Protein AF-A0A2V9P759-F1 (afdb_monomer_lite)

Sequence (70 aa):
MQHTSARVLEFDALRDLLAGYASSELGRSKVSALAPSRDLAWIVNQQQLTAEIREFRRVGGHFEFSGLAD

pLDDT: mean 86.11, std 13.54, range [47.56, 98.44]

Structure (mmCIF, N/CA/C/O backbone):
data_AF-A0A2V9P759-F1
#
_entry.id   AF-A0A2V9P759-F1
#
loop_
_atom_site.group_PDB
_atom_site.id
_atom_site.type_symbol
_atom_site.label_atom_id
_atom_site.label_alt_id
_atom_site.label_comp_id
_atom_site.label_asym_id
_atom_site.label_entity_id
_atom_site.label_seq_id
_atom_site.pdbx_PDB_ins_code
_atom_site.Cartn_x
_atom_site.Cartn_y
_atom_site.Cartn_z
_atom_site.occupancy
_atom_site.B_iso_or_equiv
_atom_site.auth_seq_id
_atom_site.auth_comp_id
_atom_site.auth_asym_id
_atom_site.auth_atom_id
_atom_site.pdbx_PDB_model_num
ATOM 1 N N . MET A 1 1 ? 6.594 -7.906 -27.664 1.00 48.88 1 MET A N 1
ATOM 2 C CA . MET A 1 1 ? 6.728 -8.053 -26.198 1.00 48.88 1 MET A CA 1
ATOM 3 C C . MET A 1 1 ? 7.576 -6.899 -25.695 1.00 48.88 1 MET A C 1
ATOM 5 O O . MET A 1 1 ? 8.687 -6.744 -26.178 1.00 48.88 1 MET A O 1
ATOM 9 N N . GLN A 1 2 ? 7.053 -6.041 -24.819 1.00 51.59 2 GLN A N 1
ATOM 10 C CA . GLN A 1 2 ? 7.875 -5.012 -24.175 1.00 51.59 2 GLN A CA 1
ATOM 11 C C . GLN A 1 2 ? 8.667 -5.678 -23.047 1.00 51.59 2 GLN A C 1
ATOM 13 O O . GLN A 1 2 ? 8.082 -6.247 -22.130 1.00 51.59 2 GLN A O 1
ATOM 18 N N . HIS A 1 3 ? 9.994 -5.657 -23.137 1.00 47.56 3 HIS A N 1
ATOM 19 C CA . HIS A 1 3 ? 10.870 -6.173 -22.090 1.00 47.56 3 HIS A CA 1
ATOM 20 C C . HIS A 1 3 ? 10.929 -5.160 -20.943 1.00 47.56 3 HIS A C 1
ATOM 22 O O . HIS A 1 3 ? 11.784 -4.280 -20.918 1.00 47.56 3 HIS A O 1
ATOM 28 N N . THR A 1 4 ? 9.982 -5.240 -20.011 1.00 63.38 4 THR A N 1
ATOM 29 C CA . THR A 1 4 ? 10.008 -4.436 -18.785 1.00 63.38 4 THR A CA 1
ATOM 30 C C . THR A 1 4 ? 10.829 -5.161 -17.722 1.00 63.38 4 THR A C 1
ATOM 32 O O . THR A 1 4 ? 10.611 -6.352 -17.497 1.00 63.38 4 THR A O 1
ATOM 35 N N . SER A 1 5 ? 11.707 -4.458 -17.001 1.00 64.19 5 SER A N 1
ATOM 36 C CA . SER A 1 5 ? 12.503 -5.020 -15.893 1.00 64.19 5 SER A CA 1
ATOM 37 C C . SER A 1 5 ? 11.668 -5.586 -14.734 1.00 64.19 5 SER A C 1
ATOM 39 O O . SER A 1 5 ? 12.231 -6.166 -13.817 1.00 64.19 5 SER A O 1
ATOM 41 N N . ALA A 1 6 ? 10.337 -5.466 -14.771 1.00 60.09 6 ALA A N 1
ATOM 42 C CA . ALA A 1 6 ? 9.403 -5.988 -13.772 1.00 60.09 6 ALA A CA 1
ATOM 43 C C . ALA A 1 6 ? 9.646 -7.464 -13.415 1.00 60.09 6 ALA A C 1
ATOM 45 O O . ALA A 1 6 ? 9.592 -7.822 -12.244 1.00 60.09 6 ALA A O 1
ATOM 46 N N . ARG A 1 7 ? 9.988 -8.302 -14.405 1.00 61.34 7 ARG A N 1
ATOM 47 C CA . ARG A 1 7 ? 10.276 -9.727 -14.179 1.00 61.34 7 ARG A CA 1
ATOM 48 C C . ARG A 1 7 ? 11.616 -9.966 -13.473 1.00 61.34 7 ARG A C 1
ATOM 50 O O . ARG A 1 7 ? 11.756 -10.944 -12.758 1.00 61.34 7 ARG A O 1
ATOM 57 N N . VAL A 1 8 ? 12.587 -9.074 -13.681 1.00 64.25 8 VAL A N 1
ATOM 58 C CA . VAL A 1 8 ? 13.894 -9.089 -12.996 1.00 64.25 8 VAL A CA 1
ATOM 59 C C . VAL A 1 8 ? 13.771 -8.525 -11.578 1.00 64.25 8 VAL A C 1
ATOM 61 O O . VAL A 1 8 ? 14.504 -8.932 -10.690 1.00 64.25 8 VAL A O 1
ATOM 64 N N . LEU A 1 9 ? 12.827 -7.607 -11.364 1.00 74.00 9 LEU A N 1
ATOM 65 C CA . LEU A 1 9 ? 12.530 -6.996 -10.068 1.00 74.00 9 LEU A CA 1
ATOM 66 C C . LEU A 1 9 ? 11.527 -7.801 -9.230 1.00 74.00 9 LEU A C 1
ATOM 68 O O . LEU A 1 9 ? 11.091 -7.309 -8.195 1.00 74.00 9 LEU A O 1
ATOM 72 N N . GLU A 1 10 ? 11.119 -8.984 -9.700 1.00 85.56 10 GLU A N 1
ATOM 73 C CA . GLU A 1 10 ? 10.126 -9.837 -9.034 1.00 85.56 10 GLU A CA 1
ATOM 74 C C . GLU A 1 10 ? 8.826 -9.095 -8.672 1.00 85.56 10 GLU A C 1
ATOM 76 O O . GLU A 1 10 ? 8.171 -9.382 -7.672 1.00 85.56 10 GLU A O 1
ATOM 81 N N . PHE A 1 11 ? 8.426 -8.126 -9.503 1.00 86.69 11 PHE A N 1
ATOM 82 C CA . PHE A 1 11 ? 7.270 -7.276 -9.217 1.00 86.69 11 PHE A CA 1
ATOM 83 C C . PHE A 1 11 ? 5.980 -8.092 -9.062 1.00 86.69 11 PHE A C 1
ATOM 85 O O . PHE A 1 11 ? 5.172 -7.810 -8.179 1.00 86.69 11 PHE A O 1
ATOM 92 N N . ASP A 1 12 ? 5.807 -9.125 -9.888 1.00 87.19 12 ASP A N 1
ATOM 93 C CA . ASP A 1 12 ? 4.654 -10.021 -9.799 1.00 87.19 12 ASP A CA 1
ATOM 94 C C . ASP A 1 12 ? 4.640 -10.785 -8.463 1.00 87.19 12 ASP A C 1
ATOM 96 O O . ASP A 1 12 ? 3.601 -10.842 -7.812 1.00 87.19 12 ASP A O 1
ATOM 100 N N . ALA A 1 13 ? 5.795 -11.268 -7.988 1.00 89.62 13 ALA A N 1
ATOM 101 C CA . ALA A 1 13 ? 5.896 -11.969 -6.706 1.00 89.62 13 ALA A CA 1
ATOM 102 C C . ALA A 1 13 ? 5.625 -11.039 -5.511 1.00 89.62 13 ALA A C 1
ATOM 104 O O . ALA A 1 13 ? 4.940 -11.421 -4.561 1.00 89.62 13 ALA A O 1
ATOM 105 N N . LEU A 1 14 ? 6.104 -9.790 -5.569 1.00 90.00 14 LEU A N 1
ATOM 106 C CA . LEU A 1 14 ? 5.766 -8.769 -4.574 1.00 90.00 14 LEU A CA 1
ATOM 107 C C . LEU A 1 14 ? 4.256 -8.496 -4.550 1.00 90.00 14 LEU A C 1
ATOM 109 O O . LEU A 1 14 ? 3.665 -8.372 -3.478 1.00 90.00 14 LEU A O 1
ATOM 113 N N . ARG A 1 15 ? 3.623 -8.401 -5.721 1.00 92.31 15 ARG A N 1
ATOM 114 C CA . ARG A 1 15 ? 2.179 -8.177 -5.832 1.00 92.31 15 ARG A CA 1
ATOM 115 C C . ARG A 1 15 ? 1.381 -9.338 -5.241 1.00 92.31 15 ARG A C 1
ATOM 117 O O . ARG A 1 15 ? 0.430 -9.089 -4.502 1.00 92.31 15 ARG A O 1
ATOM 124 N N . ASP A 1 16 ? 1.795 -10.573 -5.502 1.00 92.31 16 ASP A N 1
ATOM 125 C CA . ASP A 1 16 ? 1.162 -11.770 -4.940 1.00 92.31 16 ASP A CA 1
ATOM 126 C C . ASP A 1 16 ? 1.291 -11.807 -3.409 1.00 92.31 16 ASP A C 1
ATOM 128 O O . ASP A 1 16 ? 0.312 -12.064 -2.705 1.00 92.31 16 ASP A O 1
ATOM 132 N N . LEU A 1 17 ? 2.465 -11.448 -2.875 1.00 93.31 17 LEU A N 1
ATOM 133 C CA . LEU A 1 17 ? 2.672 -11.299 -1.433 1.00 93.31 17 LEU A CA 1
ATOM 134 C C . LEU A 1 17 ? 1.732 -10.243 -0.831 1.00 93.31 17 LEU A C 1
ATOM 136 O O . LEU A 1 17 ? 1.099 -10.490 0.195 1.00 93.31 17 LEU A O 1
ATOM 140 N N . LEU A 1 18 ? 1.609 -9.075 -1.470 1.00 93.00 18 LEU A N 1
ATOM 141 C CA . LEU A 1 18 ? 0.734 -7.994 -1.007 1.00 93.00 18 LEU A CA 1
ATOM 142 C C . LEU A 1 18 ? -0.749 -8.386 -1.033 1.00 93.00 18 LEU A C 1
ATOM 144 O O . LEU A 1 18 ? -1.491 -7.998 -0.129 1.00 93.00 18 LEU A O 1
ATOM 148 N N . ALA A 1 19 ? -1.185 -9.173 -2.020 1.00 93.25 19 ALA A N 1
ATOM 149 C CA . ALA A 1 19 ? -2.565 -9.647 -2.099 1.00 93.25 19 ALA A CA 1
ATOM 150 C C . ALA A 1 19 ? -2.939 -10.511 -0.881 1.00 93.25 19 ALA A C 1
ATOM 152 O O . ALA A 1 19 ? -4.062 -10.415 -0.385 1.00 93.25 19 ALA A O 1
ATOM 153 N N . GLY A 1 20 ? -1.984 -11.269 -0.328 1.00 91.88 20 GLY A N 1
ATOM 154 C CA . GLY A 1 20 ? -2.162 -12.033 0.912 1.00 91.88 20 GLY A CA 1
ATOM 155 C C . GLY A 1 20 ? -2.481 -11.181 2.151 1.00 91.88 20 GLY A C 1
ATOM 156 O O . GLY A 1 20 ? -3.058 -11.691 3.109 1.00 91.88 20 GLY A O 1
ATOM 157 N N . TYR A 1 21 ? -2.168 -9.881 2.132 1.00 91.31 21 TYR A N 1
ATOM 158 C CA . TYR A 1 21 ? -2.470 -8.947 3.225 1.00 91.31 21 TYR A CA 1
ATOM 159 C C . TYR A 1 21 ? -3.794 -8.187 3.046 1.00 91.31 21 TYR A C 1
ATOM 161 O O . TYR A 1 21 ? -4.203 -7.449 3.948 1.00 91.31 21 TYR A O 1
ATOM 169 N N . ALA A 1 22 ? -4.479 -8.339 1.909 1.00 90.69 22 ALA A N 1
ATOM 170 C CA . ALA A 1 22 ? -5.763 -7.691 1.678 1.00 90.69 22 ALA A CA 1
ATOM 171 C C . ALA A 1 22 ? -6.903 -8.444 2.385 1.00 90.69 22 ALA A C 1
ATOM 173 O O . ALA A 1 22 ? -7.139 -9.632 2.161 1.00 90.69 22 ALA A O 1
ATOM 174 N N . SER A 1 23 ? -7.655 -7.722 3.218 1.00 86.69 23 SER A N 1
ATOM 175 C CA . SER A 1 23 ? -8.740 -8.277 4.040 1.00 86.69 23 SER A CA 1
ATOM 176 C C . SER A 1 23 ? -10.050 -8.534 3.283 1.00 86.69 23 SER A C 1
ATOM 178 O O . SER A 1 23 ? -10.976 -9.087 3.866 1.00 86.69 23 SER A O 1
ATOM 180 N N . SER A 1 24 ? -10.152 -8.139 2.011 1.00 86.25 24 SER A N 1
ATOM 181 C CA . SER A 1 24 ? -11.357 -8.301 1.188 1.00 86.25 24 SER A CA 1
ATOM 182 C C . SER A 1 24 ? -11.019 -8.717 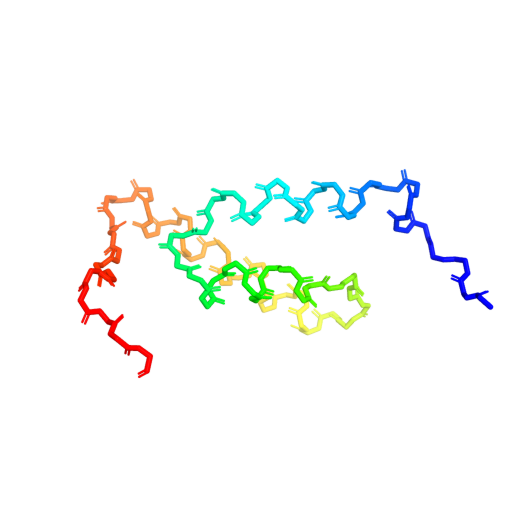-0.242 1.00 86.25 24 SER A C 1
ATOM 184 O O . SER A 1 24 ? -9.914 -8.462 -0.726 1.00 86.25 24 SER A O 1
ATOM 186 N N . GLU A 1 25 ? -11.984 -9.330 -0.932 1.00 88.12 25 GLU A N 1
ATOM 187 C CA . GLU A 1 25 ? -11.834 -9.737 -2.335 1.00 88.12 25 GLU A CA 1
ATOM 188 C C . GLU A 1 25 ? -11.621 -8.529 -3.256 1.00 88.12 25 GLU A C 1
ATOM 190 O O . GLU A 1 25 ? -10.709 -8.524 -4.082 1.00 88.12 25 GLU A O 1
ATOM 195 N N . LEU A 1 26 ? -12.365 -7.441 -3.030 1.00 89.94 26 LEU A N 1
ATOM 196 C CA . LEU A 1 26 ? -12.146 -6.173 -3.726 1.00 89.94 26 LEU A CA 1
ATOM 197 C C . LEU A 1 26 ? -10.715 -5.648 -3.529 1.00 89.94 26 LEU A C 1
ATOM 199 O O . LEU A 1 26 ? -10.091 -5.162 -4.474 1.00 89.94 26 LEU A O 1
ATOM 203 N N . GLY A 1 27 ? -10.182 -5.743 -2.307 1.00 90.81 27 GLY A N 1
ATOM 204 C CA . GLY A 1 27 ? -8.807 -5.357 -2.001 1.00 90.81 27 GLY A CA 1
ATOM 205 C C . GLY A 1 27 ? -7.788 -6.225 -2.738 1.00 90.81 27 GLY A C 1
ATOM 206 O O . GLY A 1 27 ? -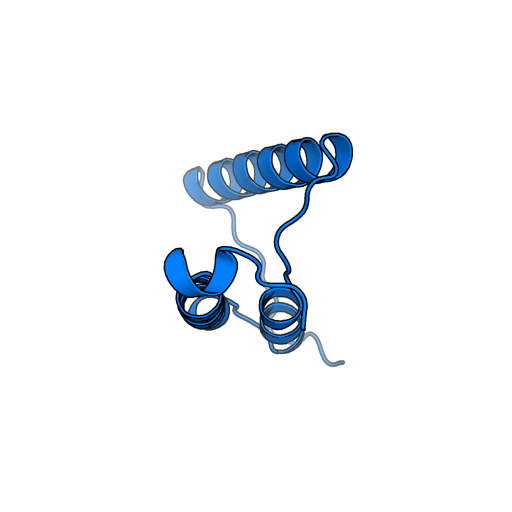6.867 -5.684 -3.350 1.00 90.81 27 GLY A O 1
ATOM 207 N N . ARG A 1 28 ? -7.984 -7.551 -2.743 1.00 93.31 28 ARG A N 1
ATOM 208 C CA . ARG A 1 28 ? -7.141 -8.499 -3.490 1.00 93.31 28 ARG A CA 1
ATOM 209 C C . ARG A 1 28 ? -7.125 -8.175 -4.981 1.00 93.31 28 ARG A C 1
ATOM 211 O O . ARG A 1 28 ? -6.051 -7.987 -5.541 1.00 93.31 28 ARG A O 1
ATOM 218 N N . SER A 1 29 ? -8.298 -8.001 -5.589 1.00 93.06 29 SER A N 1
ATOM 219 C CA . SER A 1 29 ? -8.438 -7.656 -7.009 1.00 93.06 29 SER A CA 1
ATOM 220 C C . SER A 1 29 ? -7.725 -6.344 -7.367 1.00 93.06 29 SER A C 1
ATOM 222 O O . SER A 1 29 ? -6.973 -6.284 -8.343 1.00 93.06 29 SER A O 1
ATOM 224 N N . LYS A 1 30 ? -7.862 -5.304 -6.529 1.00 93.56 30 LYS A N 1
ATOM 225 C CA . LYS A 1 30 ? -7.140 -4.034 -6.713 1.00 93.56 30 LYS A CA 1
ATOM 226 C C . LYS A 1 30 ? -5.623 -4.206 -6.651 1.00 93.56 30 LYS A C 1
ATOM 228 O O . LYS A 1 30 ? -4.927 -3.605 -7.466 1.00 93.56 30 LYS A O 1
ATOM 233 N N . VAL A 1 31 ? -5.114 -5.010 -5.715 1.00 94.44 31 VAL A N 1
ATOM 234 C CA . VAL A 1 31 ? -3.674 -5.292 -5.610 1.00 94.44 31 VAL A CA 1
ATOM 235 C C . VAL A 1 31 ? -3.188 -6.053 -6.841 1.00 94.44 31 VAL A C 1
ATOM 237 O O . VAL A 1 31 ? -2.196 -5.644 -7.437 1.00 94.44 31 VAL A O 1
ATOM 240 N N . SER A 1 32 ? -3.901 -7.094 -7.279 1.0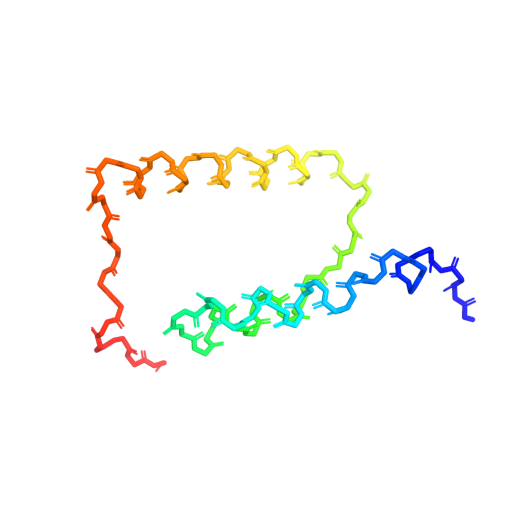0 92.12 32 SER A N 1
ATOM 241 C CA . SER A 1 32 ? -3.549 -7.888 -8.465 1.00 92.12 32 SER A CA 1
ATOM 242 C C . SER A 1 32 ? -3.517 -7.073 -9.764 1.00 92.12 32 SER A C 1
ATOM 244 O O . SER A 1 32 ? -2.748 -7.395 -10.667 1.00 92.12 32 SER A O 1
ATOM 246 N N . ALA A 1 33 ? -4.299 -5.996 -9.855 1.00 93.12 33 ALA A N 1
ATOM 247 C CA . ALA A 1 33 ? -4.310 -5.096 -11.006 1.00 93.12 33 ALA A CA 1
ATOM 248 C C . ALA A 1 33 ? -3.168 -4.057 -11.011 1.00 93.12 33 ALA A C 1
ATOM 250 O O . ALA A 1 33 ? -3.016 -3.329 -11.995 1.00 93.12 33 ALA A O 1
ATOM 251 N N . LEU A 1 34 ? -2.363 -3.955 -9.943 1.00 92.31 34 LEU A N 1
ATOM 252 C CA . LEU A 1 34 ? -1.257 -2.997 -9.887 1.00 92.31 34 LEU A CA 1
ATOM 253 C C . LEU A 1 34 ? -0.198 -3.309 -10.951 1.00 92.31 34 LEU A C 1
ATOM 255 O O . LEU A 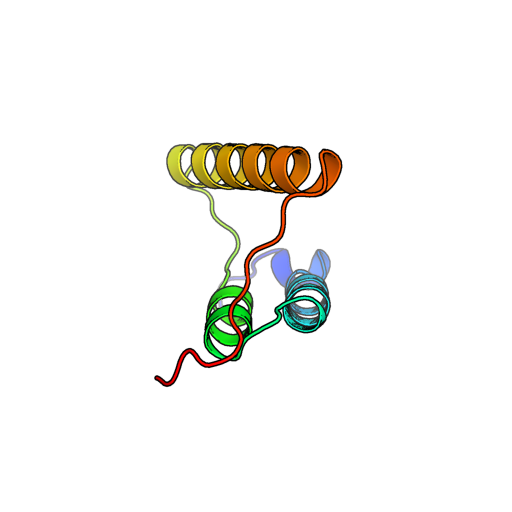1 34 ? 0.216 -4.457 -11.138 1.00 92.31 34 LEU A O 1
ATOM 259 N N . ALA A 1 35 ? 0.283 -2.248 -11.595 1.00 90.50 35 ALA A N 1
ATOM 260 C CA . ALA A 1 35 ? 1.381 -2.271 -12.549 1.00 90.50 35 ALA A CA 1
ATOM 261 C C . ALA A 1 35 ? 2.411 -1.186 -12.191 1.00 90.50 35 ALA A C 1
ATOM 263 O O . ALA A 1 35 ? 2.043 -0.171 -11.588 1.00 90.50 35 ALA A O 1
ATOM 264 N N . PRO A 1 36 ? 3.692 -1.353 -12.566 1.00 89.69 36 PRO A N 1
ATOM 265 C CA . PRO A 1 36 ? 4.687 -0.307 -12.381 1.00 89.69 36 PRO A CA 1
ATOM 266 C C . PRO A 1 36 ? 4.266 0.973 -13.111 1.00 89.69 36 PRO A C 1
ATOM 268 O O . PRO A 1 36 ? 3.955 0.943 -14.302 1.00 89.69 36 PRO A O 1
ATOM 271 N N . SER A 1 37 ? 4.286 2.101 -12.405 1.00 90.44 37 SER A N 1
ATOM 272 C CA . SER A 1 37 ? 3.948 3.404 -12.976 1.00 90.44 37 SER A CA 1
ATOM 273 C C . SER A 1 37 ? 5.201 4.225 -13.268 1.00 90.44 37 SER A C 1
ATOM 275 O O . SER A 1 37 ? 6.215 4.117 -12.580 1.00 90.44 37 SER A O 1
ATOM 277 N N . ARG 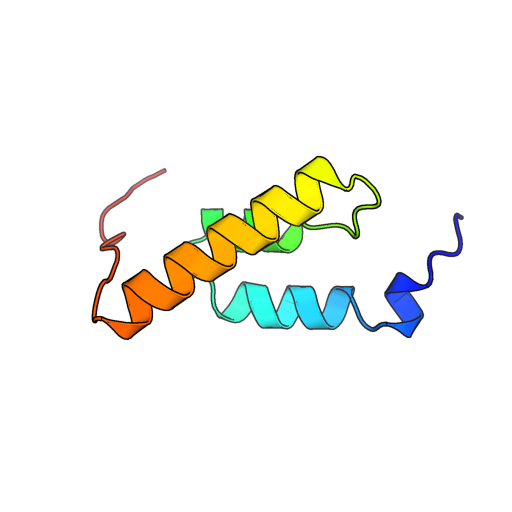A 1 38 ? 5.115 5.069 -14.298 1.00 94.06 38 ARG A N 1
ATOM 278 C CA . ARG A 1 38 ? 6.088 6.132 -14.604 1.00 94.06 38 ARG A CA 1
ATOM 279 C C . ARG A 1 38 ? 5.486 7.529 -14.424 1.00 94.06 38 ARG A C 1
ATOM 281 O O . ARG A 1 38 ? 6.165 8.517 -14.683 1.00 94.06 38 ARG A O 1
ATOM 288 N N . ASP A 1 39 ? 4.221 7.603 -14.016 1.00 97.56 39 ASP A N 1
ATOM 289 C CA . ASP A 1 39 ? 3.525 8.849 -13.719 1.00 97.56 39 ASP A CA 1
ATOM 290 C C . ASP A 1 39 ? 3.900 9.309 -12.307 1.00 97.56 39 ASP A C 1
ATOM 292 O O . ASP A 1 39 ? 3.526 8.689 -11.309 1.00 97.56 39 ASP A O 1
ATOM 296 N N . LEU A 1 40 ? 4.654 10.406 -12.233 1.00 97.69 40 LEU A N 1
ATOM 297 C CA . LEU A 1 40 ? 5.124 10.969 -10.974 1.00 97.69 40 LEU A CA 1
ATOM 298 C C . LEU A 1 40 ? 3.972 11.409 -10.062 1.00 97.69 40 LEU A C 1
ATOM 300 O O . LEU A 1 40 ? 4.043 11.173 -8.859 1.00 97.69 40 LEU A O 1
ATOM 304 N N . ALA A 1 41 ? 2.920 12.022 -10.609 1.00 98.19 41 ALA A N 1
ATOM 305 C CA . ALA A 1 41 ? 1.797 12.501 -9.808 1.00 98.19 41 ALA A CA 1
ATOM 306 C C . ALA A 1 41 ? 1.056 11.322 -9.171 1.00 98.19 41 ALA A C 1
ATOM 308 O O . ALA A 1 41 ? 0.743 11.344 -7.978 1.00 98.19 41 ALA A O 1
ATOM 309 N N . TRP A 1 42 ? 0.859 10.251 -9.943 1.00 96.12 42 TRP A N 1
ATOM 310 C CA . TRP A 1 42 ? 0.298 9.009 -9.424 1.00 96.12 42 TRP A CA 1
ATOM 311 C C . TRP A 1 42 ? 1.176 8.405 -8.320 1.00 96.12 42 TRP A C 1
ATOM 313 O O . TRP A 1 42 ? 0.659 8.060 -7.258 1.00 96.12 42 TRP A O 1
ATOM 323 N N . ILE A 1 43 ? 2.496 8.321 -8.534 1.00 96.75 43 ILE A N 1
ATOM 324 C CA . ILE A 1 43 ? 3.445 7.759 -7.556 1.00 96.75 43 ILE A CA 1
ATOM 325 C C . ILE A 1 43 ? 3.404 8.541 -6.240 1.00 96.75 43 ILE A C 1
ATOM 327 O O . ILE A 1 43 ? 3.271 7.934 -5.178 1.00 96.75 43 ILE A O 1
ATOM 331 N N . VAL A 1 44 ? 3.489 9.873 -6.304 1.00 98.31 44 VAL A N 1
ATOM 332 C CA . VAL A 1 44 ? 3.457 10.741 -5.116 1.00 98.31 44 VAL A CA 1
ATOM 333 C C . VAL A 1 44 ? 2.155 10.546 -4.346 1.00 98.31 44 VAL A C 1
ATOM 335 O O . VAL A 1 44 ? 2.187 10.353 -3.131 1.00 98.31 44 VAL A O 1
ATOM 338 N N . ASN A 1 45 ? 1.020 10.502 -5.047 1.00 97.94 45 ASN A N 1
ATOM 339 C CA . ASN A 1 45 ? -0.274 10.273 -4.414 1.00 97.94 45 ASN A CA 1
ATOM 340 C C . ASN A 1 45 ? -0.342 8.900 -3.714 1.00 97.94 45 ASN A C 1
ATOM 342 O O . ASN A 1 45 ? -0.764 8.815 -2.563 1.00 97.94 45 ASN A O 1
ATOM 346 N N . GLN A 1 46 ? 0.127 7.821 -4.355 1.00 96.38 46 GLN A N 1
ATOM 347 C CA . GLN A 1 46 ? 0.150 6.492 -3.723 1.00 96.38 46 GLN A CA 1
ATOM 348 C C . GLN A 1 46 ? 1.068 6.442 -2.493 1.00 96.38 46 GLN A C 1
ATOM 350 O O . GLN A 1 46 ? 0.724 5.809 -1.491 1.00 96.38 46 GLN A O 1
ATOM 355 N N . GLN A 1 47 ? 2.220 7.117 -2.537 1.00 97.31 47 GLN A N 1
ATOM 356 C CA . GLN A 1 47 ? 3.137 7.203 -1.397 1.00 97.31 47 GLN A CA 1
ATOM 357 C C . GLN A 1 47 ? 2.519 7.974 -0.227 1.0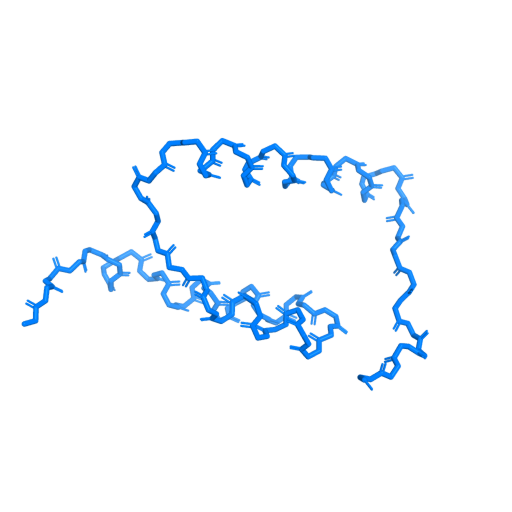0 97.31 47 GLN A C 1
ATOM 359 O O . GLN A 1 47 ? 2.628 7.520 0.914 1.00 97.31 47 GLN A O 1
ATOM 364 N N . GLN A 1 48 ? 1.832 9.087 -0.501 1.00 98.44 48 GLN A N 1
ATOM 365 C CA . GLN A 1 48 ? 1.125 9.859 0.519 1.00 98.44 48 GLN A CA 1
ATOM 366 C C . GLN A 1 48 ? 0.028 9.022 1.188 1.00 98.44 48 GLN A C 1
ATOM 368 O O . GLN A 1 48 ? 0.050 8.863 2.407 1.00 98.44 48 GLN A O 1
ATOM 373 N N . LEU A 1 49 ? -0.865 8.408 0.403 1.00 97.00 49 LEU A N 1
ATOM 374 C CA . LEU A 1 49 ? -1.932 7.550 0.934 1.00 97.00 49 LEU A CA 1
ATOM 375 C C . LEU A 1 49 ? -1.365 6.400 1.778 1.00 97.00 49 LEU A C 1
ATOM 377 O O . LEU A 1 49 ? -1.867 6.093 2.857 1.00 97.00 49 LEU A O 1
ATOM 381 N N . THR A 1 50 ? -0.271 5.786 1.323 1.00 95.56 50 THR A N 1
ATOM 382 C CA . THR A 1 50 ? 0.406 4.717 2.071 1.00 95.56 50 THR A CA 1
ATOM 383 C C . THR A 1 50 ? 0.948 5.222 3.411 1.00 95.56 50 THR A C 1
ATOM 385 O O . THR A 1 50 ? 0.823 4.531 4.425 1.00 95.56 50 THR A O 1
ATOM 388 N N . ALA A 1 51 ? 1.535 6.422 3.443 1.00 97.81 51 ALA A N 1
ATOM 389 C CA . ALA A 1 51 ? 2.040 7.030 4.669 1.00 97.81 51 ALA A CA 1
ATOM 390 C C . ALA A 1 51 ? 0.910 7.350 5.661 1.00 97.81 51 ALA A C 1
ATOM 392 O O . ALA A 1 51 ? 1.041 7.031 6.844 1.00 97.81 51 ALA A O 1
ATOM 393 N N . GLU A 1 52 ? -0.203 7.903 5.176 1.00 97.44 52 GLU A N 1
ATOM 394 C CA . GLU A 1 52 ? -1.393 8.209 5.978 1.00 97.44 52 GLU A CA 1
ATOM 395 C C . GLU A 1 52 ? -1.986 6.942 6.612 1.00 97.44 52 GLU A C 1
ATOM 397 O O . GLU A 1 52 ? -2.196 6.891 7.824 1.00 97.44 52 GLU A O 1
ATOM 402 N N . ILE A 1 53 ? -2.179 5.875 5.827 1.00 94.38 53 ILE A N 1
ATOM 403 C CA . ILE A 1 53 ? -2.713 4.602 6.336 1.00 94.38 53 ILE A CA 1
ATOM 404 C C . ILE A 1 53 ? -1.753 3.939 7.328 1.00 94.38 53 ILE A C 1
ATOM 406 O O . ILE A 1 53 ? -2.198 3.357 8.322 1.00 94.38 53 ILE A O 1
ATOM 410 N N . ARG A 1 54 ? -0.438 4.025 7.095 1.00 95.06 54 ARG A N 1
ATOM 411 C CA . ARG A 1 54 ? 0.561 3.508 8.039 1.00 95.06 54 ARG A CA 1
ATOM 412 C C . ARG A 1 54 ? 0.468 4.225 9.381 1.00 95.06 54 ARG A C 1
ATOM 414 O O . ARG A 1 54 ? 0.516 3.563 10.414 1.00 95.06 54 ARG A O 1
ATOM 421 N N . GLU A 1 55 ? 0.321 5.546 9.368 1.00 97.00 55 GLU A N 1
ATOM 422 C CA . GLU A 1 55 ? 0.172 6.337 10.587 1.00 97.00 55 GLU A CA 1
ATOM 423 C C . GLU A 1 55 ? -1.143 6.025 11.308 1.00 97.00 55 GLU A C 1
ATOM 425 O O . GLU A 1 55 ? -1.128 5.744 12.505 1.00 97.00 55 GLU A O 1
ATOM 430 N N . PHE A 1 56 ? -2.255 5.954 10.571 1.00 95.12 56 PHE A N 1
ATOM 431 C CA . PHE A 1 56 ? -3.556 5.554 11.110 1.00 95.12 56 PHE A CA 1
ATOM 432 C C . PHE A 1 56 ? -3.490 4.195 11.821 1.00 95.12 56 PHE A C 1
ATOM 434 O O . PHE A 1 56 ? -3.942 4.064 12.958 1.00 95.12 56 PHE A O 1
ATOM 441 N N . ARG A 1 57 ? -2.855 3.191 11.201 1.00 92.50 57 ARG A N 1
ATOM 442 C CA . ARG A 1 57 ? -2.651 1.879 11.834 1.00 92.50 57 ARG A CA 1
ATOM 443 C C . ARG A 1 57 ? -1.702 1.938 13.031 1.00 92.50 57 ARG A C 1
ATOM 445 O O . ARG A 1 57 ? -1.935 1.240 14.014 1.00 92.50 57 ARG A O 1
ATOM 452 N N . ARG A 1 58 ? -0.648 2.761 12.976 1.00 95.19 58 ARG A N 1
ATOM 453 C CA . ARG A 1 58 ? 0.332 2.916 14.068 1.00 95.19 58 ARG A CA 1
ATOM 454 C C . ARG A 1 58 ? -0.320 3.412 15.358 1.00 95.19 58 ARG A C 1
ATOM 456 O O . ARG A 1 58 ? 0.091 2.992 16.435 1.00 95.19 58 ARG A O 1
ATOM 463 N N . VAL A 1 59 ? -1.332 4.272 15.252 1.00 95.94 59 VAL A N 1
ATOM 464 C CA . VAL A 1 59 ? -2.092 4.792 16.403 1.00 95.94 59 VAL A CA 1
ATOM 465 C C . VAL A 1 59 ? -3.274 3.900 16.816 1.00 95.94 59 VAL A C 1
ATOM 467 O O . VAL A 1 59 ? -4.090 4.310 17.634 1.00 95.94 59 VAL A O 1
ATOM 470 N N . GLY A 1 60 ? -3.366 2.674 16.283 1.00 93.75 60 GLY A N 1
ATOM 471 C CA . GLY A 1 60 ? -4.405 1.697 16.631 1.00 93.75 60 GLY A CA 1
ATOM 472 C C . GLY A 1 60 ? -5.687 1.800 15.801 1.00 93.75 60 GLY A C 1
ATOM 473 O O . GLY A 1 60 ? -6.655 1.101 16.092 1.00 93.75 60 GLY A O 1
ATOM 474 N N . GLY A 1 61 ? -5.711 2.640 14.764 1.00 92.19 61 GLY A N 1
ATOM 475 C CA . GLY A 1 61 ? -6.833 2.727 13.841 1.00 92.19 61 GLY A CA 1
ATOM 476 C C . GLY A 1 61 ? -7.019 1.430 13.055 1.00 92.19 61 GLY A C 1
ATOM 477 O O . GLY A 1 61 ? -6.066 0.864 12.509 1.00 92.19 61 GLY A O 1
ATOM 478 N N . HIS A 1 62 ? -8.264 0.974 12.951 1.00 88.00 62 HIS A N 1
ATOM 479 C CA . HIS A 1 62 ? -8.645 -0.111 12.058 1.00 88.00 62 HIS A CA 1
ATOM 480 C C . HIS A 1 62 ? -9.883 0.277 11.259 1.00 88.00 62 HIS A C 1
ATOM 482 O O . HIS A 1 62 ? -10.667 1.134 11.660 1.00 88.00 62 HIS A O 1
ATOM 488 N N . PHE A 1 63 ? -10.043 -0.374 10.115 1.00 80.94 63 PHE A N 1
ATOM 489 C CA . PHE A 1 63 ? -11.291 -0.340 9.376 1.00 80.94 63 PHE A CA 1
ATOM 490 C C . PHE A 1 63 ? -12.049 -1.626 9.667 1.00 80.94 63 PHE A C 1
ATOM 492 O O . PHE A 1 63 ? -11.452 -2.706 9.699 1.00 80.94 63 PHE A O 1
ATOM 499 N N . GLU A 1 64 ? -13.348 -1.512 9.897 1.00 77.62 64 GLU A N 1
ATOM 500 C CA . GLU A 1 64 ? -14.231 -2.659 10.018 1.00 77.62 64 GLU A CA 1
ATOM 501 C C . GLU A 1 64 ? -14.943 -2.850 8.682 1.00 77.62 64 GLU A C 1
ATOM 503 O O . GLU A 1 64 ? -15.744 -2.023 8.258 1.00 77.62 64 GLU A O 1
ATOM 508 N N . PHE A 1 65 ? -14.560 -3.910 7.974 1.00 71.56 65 PHE A N 1
ATOM 509 C CA . PHE A 1 65 ? -15.131 -4.258 6.672 1.00 71.56 65 PHE A CA 1
ATOM 510 C C . PHE A 1 65 ? -16.032 -5.499 6.748 1.00 71.56 65 PHE A C 1
ATOM 512 O O . PHE A 1 65 ? -16.523 -5.971 5.724 1.00 71.56 65 PHE A O 1
ATOM 519 N N . SER A 1 66 ? -16.232 -6.055 7.948 1.00 69.00 66 SER A N 1
ATOM 520 C CA . SER A 1 66 ? -17.171 -7.149 8.184 1.00 69.00 66 SER A CA 1
ATOM 521 C C . SER A 1 66 ? -18.591 -6.699 7.827 1.00 69.00 66 SER A C 1
ATOM 523 O O . SER A 1 66 ? -19.045 -5.632 8.229 1.00 69.00 66 SER A O 1
ATOM 525 N N . GLY A 1 67 ? -19.297 -7.515 7.043 1.00 66.19 67 GLY A N 1
ATOM 526 C CA . GLY A 1 67 ? -20.688 -7.248 6.660 1.00 66.19 67 GLY A CA 1
ATOM 527 C C . GLY A 1 67 ? -20.886 -6.342 5.440 1.00 66.19 67 GLY A C 1
ATOM 528 O O . GLY A 1 67 ? -22.032 -6.092 5.078 1.00 66.19 67 GLY A O 1
ATOM 529 N N . LEU A 1 68 ? -19.819 -5.890 4.772 1.00 66.31 68 LEU A N 1
ATOM 530 C CA . LEU A 1 68 ? -19.940 -5.272 3.450 1.00 66.31 68 LEU A CA 1
ATOM 531 C C . LEU A 1 68 ? -20.181 -6.377 2.410 1.00 66.31 68 LEU A C 1
ATOM 533 O O . LEU A 1 68 ? -19.274 -7.152 2.109 1.00 66.31 68 LEU A O 1
ATOM 537 N N . ALA A 1 69 ? -21.418 -6.483 1.927 1.00 62.16 69 ALA A N 1
ATOM 538 C CA . ALA A 1 69 ? -21.754 -7.278 0.748 1.00 62.16 69 ALA A CA 1
ATOM 539 C C . ALA A 1 69 ? -21.488 -6.456 -0.524 1.00 62.16 69 ALA A C 1
ATOM 541 O O . ALA A 1 69 ? -21.608 -5.229 -0.486 1.00 62.16 69 ALA A O 1
ATOM 542 N N . ASP A 1 70 ? -21.108 -7.148 -1.602 1.00 61.31 70 ASP A N 1
ATOM 543 C CA . ASP A 1 70 ? -20.851 -6.565 -2.928 1.00 61.31 70 ASP A CA 1
ATOM 544 C C . ASP A 1 70 ? -22.088 -5.877 -3.535 1.00 61.31 70 ASP A C 1
ATOM 546 O O . ASP A 1 70 ? -23.213 -6.415 -3.382 1.00 61.31 70 ASP A O 1
#

Foldseek 3Di:
DDPDCCVVVVVQVVLVVVLVVDPDPVRSVVSNPDDDDPDPVVVVVVVVVVVVVVVCVVVVHDDDPPPDDD

Secondary structure (DSSP, 8-state):
----GGGTTTHHHHHHHHHTT-SSHHHHHHHHT------HHHHHHHHHHHHHHHHHHHTT-----TT---

Radius of gyration: 14.65 Å; chains: 1; bounding box: 36×24×43 Å